Protein AF-A0A2D5UN30-F1 (afdb_monomer_lite)

pLDDT: mean 91.63, std 8.57, range [60.62, 97.81]

Foldseek 3Di:
DWDADPVRDIDDDDQDDQADPVGGDVVSVVVRVVVVVVVVVVCVVVQKDFDDKDKDWDDDDPPPDDIDIDIDTDIDHDD

Secondary structure (DSSP, 8-state):
-EEE-TT--EEE-PPPPSEETTEE-HHHHHHHHHHHHHHHHHHHHTTEEEEEEEEEEEPPPTTTPPPEEEEEEEEEE--

Sequence (79 aa):
MISIDENGKMEEIKMKNFFSIAGINFSNIRANDLKITTKIQELTNEGWVLDDVTSGVFSGNENNSNGIFITRYLFKKEN

Structure (mmCIF, N/CA/C/O backbone):
data_AF-A0A2D5UN30-F1
#
_entry.id   AF-A0A2D5UN30-F1
#
loop_
_atom_site.group_PDB
_atom_site.id
_atom_site.type_symbol
_atom_site.label_atom_id
_atom_site.label_alt_id
_atom_site.label_comp_id
_atom_site.label_asym_id
_atom_site.label_entity_id
_atom_site.label_seq_id
_atom_site.pdbx_PDB_ins_code
_atom_site.Cartn_x
_atom_site.Cartn_y
_atom_site.Cartn_z
_atom_site.occupancy
_atom_site.B_iso_or_equiv
_atom_site.auth_seq_id
_atom_site.auth_comp_id
_atom_site.auth_asym_id
_atom_site.auth_atom_id
_atom_site.pdbx_PDB_model_num
ATOM 1 N N . MET A 1 1 ? 5.106 3.950 1.552 1.00 93.00 1 MET A N 1
ATOM 2 C CA . MET A 1 1 ? 3.700 3.950 1.983 1.00 93.00 1 MET A CA 1
ATOM 3 C C . MET A 1 1 ? 3.576 5.045 3.006 1.00 93.00 1 MET A C 1
ATOM 5 O O . MET A 1 1 ? 4.436 5.127 3.871 1.00 93.00 1 MET A O 1
ATOM 9 N N . ILE A 1 2 ? 2.577 5.899 2.849 1.00 95.69 2 ILE A N 1
ATOM 10 C CA . ILE A 1 2 ? 2.311 7.002 3.766 1.00 95.69 2 ILE A CA 1
ATOM 11 C C . ILE A 1 2 ? 0.921 6.745 4.335 1.00 95.69 2 ILE A C 1
ATOM 13 O O . ILE A 1 2 ? -0.001 6.481 3.563 1.00 95.69 2 ILE A O 1
ATOM 17 N N . SER A 1 3 ? 0.790 6.792 5.655 1.00 95.38 3 SER A N 1
ATOM 18 C CA . SER A 1 3 ? -0.496 6.781 6.354 1.00 95.38 3 SER A CA 1
ATOM 19 C C . SER A 1 3 ? -0.631 8.049 7.182 1.00 95.38 3 SER A C 1
ATOM 21 O O . SER A 1 3 ? 0.364 8.570 7.681 1.00 95.38 3 SER A O 1
ATOM 23 N N . ILE A 1 4 ? -1.856 8.545 7.308 1.00 96.12 4 ILE A N 1
ATOM 24 C CA . I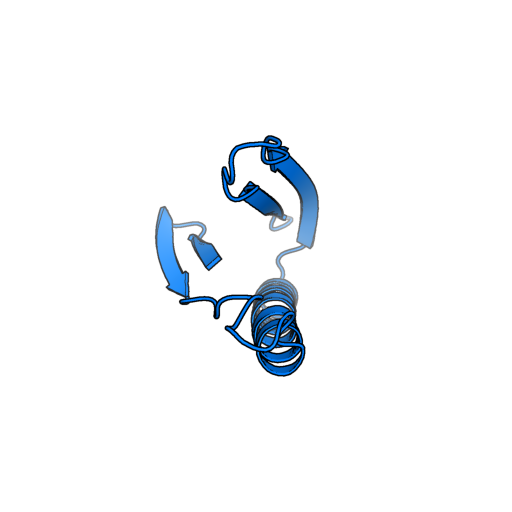LE A 1 4 ? -2.202 9.693 8.145 1.00 96.12 4 ILE A CA 1
ATOM 25 C C . ILE A 1 4 ? -3.356 9.239 9.036 1.00 96.12 4 ILE A C 1
ATOM 27 O O . ILE A 1 4 ? -4.314 8.667 8.517 1.00 96.12 4 ILE A O 1
ATOM 31 N N . ASP A 1 5 ? -3.231 9.426 10.348 1.00 93.44 5 ASP A N 1
ATOM 32 C CA . ASP A 1 5 ? -4.268 9.046 11.314 1.00 93.44 5 ASP A CA 1
ATOM 33 C C . ASP A 1 5 ? -5.342 10.137 11.501 1.00 93.44 5 ASP A C 1
ATOM 35 O O . ASP A 1 5 ? -5.289 11.212 10.898 1.00 93.44 5 ASP A O 1
ATOM 39 N N . GLU A 1 6 ? -6.324 9.860 12.360 1.00 91.62 6 GLU A N 1
ATOM 40 C CA . GLU A 1 6 ? -7.428 10.775 12.690 1.00 91.62 6 GLU A CA 1
ATOM 41 C C . GLU A 1 6 ? -6.984 12.104 13.322 1.00 91.62 6 GLU A C 1
ATOM 43 O O . GLU A 1 6 ? -7.703 13.098 13.233 1.00 91.62 6 GLU A O 1
ATOM 48 N N . ASN A 1 7 ? -5.785 12.148 13.909 1.00 94.62 7 ASN A N 1
ATOM 49 C CA . ASN A 1 7 ? -5.193 13.350 14.496 1.00 94.62 7 ASN A CA 1
ATOM 50 C C . ASN A 1 7 ? -4.309 14.108 13.491 1.00 94.62 7 ASN A C 1
ATOM 52 O O . ASN A 1 7 ? -3.683 15.110 13.843 1.00 94.62 7 ASN A O 1
ATOM 56 N N . GLY A 1 8 ? -4.223 13.634 12.244 1.00 93.94 8 GLY A N 1
ATOM 57 C CA . GLY A 1 8 ? -3.371 14.206 11.207 1.00 93.94 8 GLY A CA 1
ATOM 58 C C . GLY A 1 8 ? -1.892 13.833 11.339 1.00 93.94 8 GLY A C 1
ATOM 59 O O . GLY A 1 8 ? -1.055 14.413 10.642 1.00 93.94 8 GLY A O 1
ATOM 60 N N . LYS A 1 9 ? -1.533 12.875 12.204 1.00 96.38 9 LYS A N 1
ATOM 61 C CA . LYS A 1 9 ? -0.149 12.415 12.335 1.00 96.38 9 LYS A CA 1
ATOM 62 C C . LYS A 1 9 ? 0.209 11.544 11.137 1.00 96.38 9 LYS A C 1
ATOM 64 O O . LYS A 1 9 ? -0.451 10.547 10.851 1.00 96.38 9 LYS A O 1
ATOM 69 N N . MET A 1 10 ? 1.289 11.915 10.455 1.00 96.81 10 MET A N 1
ATOM 70 C CA . MET A 1 10 ? 1.814 11.182 9.308 1.00 96.81 10 MET A CA 1
ATOM 71 C C . MET A 1 10 ? 2.868 10.154 9.730 1.00 96.81 10 MET A C 1
ATOM 73 O O . MET A 1 10 ? 3.761 10.446 10.526 1.00 96.81 10 MET A O 1
ATOM 77 N N . GLU A 1 11 ? 2.788 8.966 9.139 1.00 96.12 11 GLU A N 1
ATOM 78 C CA . GLU A 1 11 ? 3.786 7.908 9.248 1.00 96.12 11 GLU A CA 1
ATOM 79 C C . GLU A 1 11 ? 4.220 7.456 7.851 1.00 96.12 11 GLU A C 1
ATOM 81 O O . GLU A 1 11 ? 3.391 7.231 6.964 1.00 96.12 11 GLU A O 1
ATOM 86 N N . GLU A 1 12 ? 5.532 7.304 7.651 1.00 96.19 12 GLU A N 1
ATOM 87 C CA . GLU A 1 12 ? 6.106 6.816 6.398 1.00 96.19 12 GLU A CA 1
ATOM 88 C C . GLU A 1 12 ? 6.808 5.469 6.600 1.00 96.19 12 GLU A C 1
ATOM 90 O O . GLU A 1 12 ? 7.772 5.338 7.355 1.00 96.19 12 GLU A O 1
ATOM 95 N N . ILE A 1 13 ? 6.369 4.465 5.841 1.00 94.25 13 ILE A N 1
ATOM 96 C CA . ILE A 1 13 ? 7.014 3.155 5.751 1.00 94.25 13 ILE A CA 1
ATOM 97 C C . ILE A 1 13 ? 7.680 3.029 4.381 1.00 94.25 13 ILE A C 1
ATOM 99 O O . ILE A 1 13 ? 7.013 3.009 3.337 1.00 94.25 13 ILE A O 1
ATOM 103 N N . LYS A 1 14 ? 9.011 2.888 4.372 1.00 94.69 14 LYS A N 1
ATOM 104 C CA . LYS A 1 14 ? 9.786 2.703 3.136 1.00 94.69 14 LYS A CA 1
ATOM 105 C C . LYS A 1 14 ? 9.416 1.392 2.437 1.00 94.69 14 LYS A C 1
ATOM 107 O O . LYS A 1 14 ? 9.457 0.306 3.032 1.00 94.69 14 LYS A O 1
ATOM 112 N N . MET A 1 15 ? 9.103 1.510 1.148 1.00 95.25 15 MET A N 1
ATOM 113 C CA . MET A 1 15 ? 8.786 0.394 0.253 1.00 95.25 15 MET A CA 1
ATOM 114 C C . MET A 1 15 ? 10.014 0.041 -0.578 1.00 95.25 15 MET A C 1
ATOM 116 O O . MET A 1 15 ? 10.787 0.917 -0.963 1.00 95.25 15 MET A O 1
ATOM 120 N N . LYS A 1 16 ? 10.215 -1.249 -0.838 1.00 95.31 16 LYS A N 1
ATOM 121 C CA . LYS A 1 16 ? 11.339 -1.724 -1.651 1.00 95.31 16 LYS A CA 1
ATOM 122 C C . LYS A 1 16 ? 11.043 -1.548 -3.143 1.00 95.31 16 LYS A C 1
ATOM 124 O O . LYS A 1 16 ? 9.887 -1.624 -3.547 1.00 95.31 16 LYS A O 1
ATOM 129 N N . ASN A 1 17 ? 12.076 -1.353 -3.959 1.00 90.88 17 ASN A N 1
ATOM 130 C CA . ASN A 1 17 ? 11.923 -1.239 -5.412 1.00 90.88 17 ASN A CA 1
ATOM 131 C C . ASN A 1 17 ? 11.480 -2.585 -6.026 1.00 90.88 17 ASN A C 1
ATOM 133 O O . ASN A 1 17 ? 11.980 -3.637 -5.625 1.00 90.88 17 ASN A O 1
ATOM 137 N N . PHE A 1 18 ? 10.555 -2.560 -6.986 1.00 91.31 18 PHE A N 1
ATOM 138 C CA . PHE A 1 18 ? 10.092 -3.755 -7.700 1.00 91.31 18 PHE A CA 1
ATOM 139 C C . PHE A 1 18 ? 11.068 -4.255 -8.762 1.00 91.31 18 PHE A C 1
ATOM 141 O O . PHE A 1 18 ? 10.978 -5.411 -9.158 1.00 91.31 18 PHE A O 1
ATOM 148 N N . PHE A 1 19 ? 12.009 -3.423 -9.197 1.00 89.00 19 PHE A N 1
ATOM 149 C CA . PHE A 1 19 ? 12.986 -3.753 -10.221 1.00 89.00 19 PHE A CA 1
ATOM 150 C C . PHE A 1 19 ? 14.397 -3.832 -9.643 1.00 89.00 19 PHE A C 1
ATOM 152 O O . PHE A 1 19 ? 14.755 -3.186 -8.656 1.00 89.00 19 PHE A O 1
ATOM 159 N N . SER A 1 20 ? 15.202 -4.659 -10.291 1.00 88.94 20 SER A N 1
ATOM 160 C CA . SER A 1 20 ? 16.632 -4.829 -10.076 1.00 88.94 20 SER A CA 1
ATOM 161 C C . SER A 1 20 ? 17.318 -4.995 -11.432 1.00 88.94 20 SER A C 1
ATOM 163 O O . SER A 1 20 ? 16.648 -5.109 -12.458 1.00 88.94 20 SER A O 1
ATOM 165 N N . ILE A 1 21 ? 18.649 -5.077 -11.443 1.00 87.94 21 ILE A N 1
ATOM 166 C CA . ILE A 1 21 ? 19.418 -5.348 -12.670 1.00 87.94 21 ILE A CA 1
ATOM 167 C C . ILE A 1 21 ? 19.020 -6.700 -13.296 1.00 87.94 21 ILE A C 1
ATOM 169 O O . ILE A 1 21 ? 19.063 -6.852 -14.510 1.00 87.94 21 ILE A O 1
ATOM 173 N N . ALA A 1 22 ? 18.570 -7.664 -12.487 1.00 91.12 22 ALA A N 1
ATOM 174 C CA . ALA A 1 22 ? 18.105 -8.973 -12.950 1.00 91.12 22 ALA A CA 1
ATOM 175 C C . ALA A 1 22 ? 16.632 -8.983 -13.419 1.00 91.12 22 ALA A C 1
ATOM 177 O O . ALA A 1 22 ? 16.103 -10.042 -13.746 1.00 91.12 22 ALA A O 1
ATOM 178 N N . GLY A 1 23 ? 15.951 -7.831 -13.426 1.00 89.62 23 GLY A N 1
ATOM 179 C CA . GLY A 1 23 ? 14.522 -7.719 -13.722 1.00 89.62 23 GLY A CA 1
ATOM 180 C C . GLY A 1 23 ? 13.662 -7.591 -12.462 1.00 89.62 23 GLY A C 1
ATOM 181 O O . GLY A 1 23 ? 14.067 -6.961 -11.478 1.00 89.62 23 GLY A O 1
ATOM 182 N N . ILE A 1 24 ? 12.453 -8.157 -12.499 1.00 92.69 24 ILE A N 1
ATOM 183 C CA . ILE A 1 24 ? 11.447 -8.023 -11.434 1.00 92.69 24 ILE A CA 1
ATOM 184 C C . ILE A 1 24 ? 11.905 -8.737 -10.153 1.00 92.69 24 ILE A C 1
ATOM 186 O O . ILE A 1 24 ? 12.211 -9.927 -10.148 1.00 92.69 24 ILE A O 1
ATOM 190 N N . ASN A 1 25 ? 11.888 -8.018 -9.034 1.00 95.19 25 ASN A N 1
ATOM 191 C CA . ASN A 1 25 ? 12.199 -8.537 -7.711 1.00 95.19 25 ASN A CA 1
ATOM 192 C C . ASN A 1 25 ? 10.916 -8.938 -6.961 1.00 95.19 25 ASN A C 1
ATOM 194 O O . ASN A 1 25 ? 10.343 -8.161 -6.192 1.00 95.19 25 ASN A O 1
ATOM 198 N N . PHE A 1 26 ? 10.484 -10.186 -7.148 1.00 95.88 26 PHE A N 1
ATOM 199 C CA . PHE A 1 26 ? 9.283 -10.730 -6.498 1.00 95.88 26 PHE A CA 1
ATOM 200 C C . PHE A 1 26 ? 9.366 -10.787 -4.967 1.00 95.88 26 PHE A C 1
ATOM 202 O O . PHE A 1 26 ? 8.342 -10.678 -4.295 1.00 95.88 26 PHE A O 1
ATOM 209 N N . SER A 1 27 ? 10.568 -10.905 -4.398 1.00 96.31 27 SER A N 1
ATOM 210 C CA . SER A 1 27 ? 10.757 -10.852 -2.942 1.00 96.31 27 SER A CA 1
ATOM 211 C C . SER A 1 27 ? 10.403 -9.469 -2.389 1.00 96.31 27 SER A C 1
ATOM 213 O O . SER A 1 27 ? 9.687 -9.353 -1.393 1.00 96.31 27 SER A O 1
ATOM 215 N N . ASN A 1 28 ? 10.825 -8.406 -3.078 1.00 96.44 28 ASN A N 1
ATOM 216 C CA . ASN A 1 28 ? 10.459 -7.037 -2.723 1.00 96.44 28 ASN A CA 1
ATOM 217 C C . ASN A 1 28 ? 8.959 -6.788 -2.883 1.00 96.44 28 ASN A C 1
ATOM 219 O O . ASN A 1 28 ? 8.369 -6.158 -2.008 1.00 96.44 28 ASN A O 1
ATOM 223 N N . ILE A 1 29 ? 8.348 -7.312 -3.950 1.00 95.50 29 ILE A N 1
ATOM 224 C CA . ILE A 1 29 ? 6.895 -7.237 -4.156 1.00 95.50 29 ILE A CA 1
ATOM 225 C C . ILE A 1 29 ? 6.164 -7.892 -2.981 1.00 95.50 29 ILE A C 1
ATOM 227 O O . ILE A 1 29 ? 5.371 -7.226 -2.324 1.00 95.50 29 ILE A O 1
ATOM 231 N N . ARG A 1 30 ? 6.497 -9.143 -2.641 1.00 97.19 30 ARG A N 1
ATOM 232 C CA . ARG A 1 30 ? 5.878 -9.869 -1.520 1.00 97.19 30 ARG A CA 1
ATOM 233 C C . ARG A 1 30 ? 6.066 -9.151 -0.182 1.00 97.19 30 ARG A C 1
ATOM 235 O O . ARG A 1 30 ? 5.138 -9.070 0.612 1.00 97.19 30 ARG A O 1
ATOM 242 N N . ALA A 1 31 ? 7.263 -8.626 0.080 1.00 97.19 31 ALA A N 1
ATOM 243 C CA . ALA A 1 31 ? 7.540 -7.898 1.317 1.00 97.19 31 ALA A CA 1
ATOM 244 C C . ALA A 1 31 ? 6.749 -6.583 1.413 1.00 97.19 31 ALA A C 1
ATOM 246 O O . ALA A 1 31 ? 6.338 -6.187 2.501 1.00 97.19 31 ALA A O 1
ATOM 247 N N . ASN A 1 32 ? 6.554 -5.894 0.289 1.00 96.50 32 ASN A N 1
ATOM 248 C CA . ASN A 1 32 ? 5.743 -4.685 0.216 1.00 96.50 32 ASN A CA 1
ATOM 249 C C . ASN A 1 32 ? 4.246 -4.996 0.382 1.00 96.50 32 ASN A C 1
ATOM 251 O O . ASN A 1 32 ? 3.573 -4.304 1.138 1.00 96.50 32 ASN A O 1
ATOM 255 N N . ASP A 1 33 ? 3.753 -6.042 -0.279 1.00 96.94 33 ASP A N 1
ATOM 256 C CA . ASP A 1 33 ? 2.369 -6.517 -0.179 1.00 96.94 33 ASP A CA 1
ATOM 257 C C . ASP A 1 33 ? 1.998 -6.910 1.258 1.00 96.94 33 ASP A C 1
ATOM 259 O O . ASP A 1 33 ? 0.983 -6.459 1.793 1.00 96.94 33 ASP A O 1
ATOM 263 N N . LEU A 1 34 ? 2.894 -7.635 1.939 1.00 97.44 34 LEU A N 1
ATOM 264 C CA . LEU A 1 34 ? 2.730 -7.972 3.350 1.00 97.44 34 LEU A CA 1
ATOM 265 C C . LEU A 1 34 ? 2.599 -6.715 4.220 1.00 97.44 34 LEU A C 1
ATOM 267 O O . LEU A 1 34 ? 1.691 -6.642 5.034 1.00 97.44 34 LEU A O 1
ATOM 271 N N . LYS A 1 35 ? 3.455 -5.700 4.027 1.00 97.06 35 LYS A N 1
ATOM 272 C CA . LYS A 1 35 ? 3.382 -4.442 4.797 1.00 97.06 35 LYS A CA 1
ATOM 273 C C . LYS A 1 35 ? 2.051 -3.714 4.613 1.00 97.06 35 LYS A C 1
ATOM 275 O O . LYS A 1 35 ? 1.517 -3.187 5.584 1.00 97.06 35 LYS A O 1
ATOM 280 N N . ILE A 1 36 ? 1.541 -3.658 3.382 1.00 96.81 36 ILE A N 1
ATOM 281 C CA . ILE A 1 36 ? 0.256 -3.013 3.082 1.00 96.81 36 ILE A CA 1
ATOM 282 C C . ILE A 1 36 ? -0.872 -3.788 3.767 1.00 96.81 36 ILE A C 1
ATOM 284 O O . ILE A 1 36 ? -1.658 -3.200 4.504 1.00 96.81 36 ILE A O 1
ATOM 288 N N . THR A 1 37 ? -0.902 -5.109 3.584 1.00 97.19 37 THR A N 1
ATOM 289 C CA . THR A 1 37 ? -1.926 -5.983 4.167 1.00 97.19 37 THR A CA 1
ATOM 290 C C . THR A 1 37 ? -1.911 -5.937 5.694 1.00 97.19 37 THR A C 1
ATOM 292 O O . THR A 1 37 ? -2.968 -5.827 6.306 1.00 97.19 37 THR A O 1
ATOM 295 N N . THR A 1 38 ? -0.731 -5.943 6.322 1.00 97.31 38 THR A N 1
ATOM 296 C CA . THR A 1 38 ? -0.602 -5.792 7.777 1.00 97.31 38 THR A CA 1
ATOM 297 C C . THR A 1 38 ? -1.169 -4.458 8.250 1.00 97.31 38 THR A C 1
ATOM 299 O O . THR A 1 38 ? -1.930 -4.451 9.210 1.00 97.31 38 THR A O 1
ATOM 302 N N . LYS A 1 39 ? -0.889 -3.343 7.559 1.00 96.81 39 LYS A N 1
ATOM 303 C CA . LYS A 1 39 ? -1.445 -2.039 7.952 1.00 96.81 39 LYS A CA 1
ATOM 304 C C . LYS A 1 39 ? -2.966 -1.985 7.804 1.00 96.81 39 LYS A C 1
ATOM 306 O O . LYS A 1 39 ? -3.643 -1.436 8.665 1.00 96.81 39 LYS A O 1
ATOM 311 N N . ILE A 1 40 ? -3.507 -2.568 6.733 1.00 97.25 40 ILE A N 1
ATOM 312 C CA . ILE A 1 40 ? -4.958 -2.714 6.554 1.00 97.25 40 ILE A CA 1
ATOM 313 C C . ILE A 1 40 ? -5.540 -3.520 7.721 1.00 97.25 40 ILE A C 1
ATOM 315 O O . ILE A 1 40 ? -6.514 -3.088 8.329 1.00 97.25 40 ILE A O 1
ATOM 319 N N . GLN A 1 41 ? -4.913 -4.644 8.075 1.00 97.38 41 GLN A N 1
ATOM 320 C CA . GLN A 1 41 ? -5.355 -5.491 9.178 1.00 97.38 41 GLN A CA 1
ATOM 321 C C . GLN A 1 41 ? -5.322 -4.755 10.529 1.00 97.38 41 GLN A C 1
ATOM 323 O O . GLN A 1 41 ? -6.285 -4.847 11.288 1.00 97.38 41 GLN A O 1
ATOM 328 N N . GLU A 1 42 ? -4.255 -4.004 10.820 1.00 96.38 42 GLU A N 1
ATOM 329 C CA . GLU A 1 42 ? -4.151 -3.145 12.011 1.00 96.38 42 GLU A CA 1
ATOM 330 C C . GLU A 1 42 ? -5.335 -2.175 12.097 1.00 96.38 42 GLU A C 1
ATOM 332 O O . GLU A 1 42 ? -6.065 -2.191 13.085 1.00 96.38 42 GLU A O 1
ATOM 337 N N . LEU A 1 43 ? -5.593 -1.418 11.024 1.00 95.81 43 LEU A N 1
ATOM 338 C CA . LEU A 1 43 ? -6.706 -0.467 10.970 1.00 95.81 43 LEU A CA 1
ATOM 339 C C . LEU A 1 43 ? -8.059 -1.167 11.167 1.00 95.81 43 LEU A C 1
ATOM 341 O O . LEU A 1 43 ? -8.883 -0.700 11.952 1.00 95.81 43 LEU A O 1
ATOM 345 N N . THR A 1 44 ? -8.280 -2.321 10.527 1.00 95.94 44 THR A N 1
ATOM 346 C CA . THR A 1 44 ? -9.527 -3.082 10.716 1.00 95.94 44 THR A CA 1
ATOM 347 C C . THR A 1 44 ? -9.704 -3.591 12.147 1.00 95.94 44 THR A C 1
ATOM 349 O O . THR A 1 44 ? -10.812 -3.546 12.676 1.00 95.94 44 THR A O 1
ATOM 352 N N . ASN A 1 45 ? -8.623 -4.010 12.813 1.00 96.56 45 ASN A N 1
ATOM 353 C CA . ASN A 1 45 ? -8.665 -4.445 14.212 1.00 96.56 45 ASN A CA 1
ATOM 354 C C . ASN A 1 45 ? -8.930 -3.278 15.179 1.00 96.56 45 ASN A C 1
ATOM 356 O O . ASN A 1 45 ? -9.514 -3.478 16.241 1.00 96.56 45 ASN A O 1
ATOM 360 N N . GLU A 1 46 ? -8.526 -2.062 14.811 1.00 94.69 46 GLU A N 1
ATOM 361 C CA . GLU A 1 46 ? -8.820 -0.817 15.534 1.00 94.69 46 GLU A CA 1
ATOM 362 C C . GLU A 1 46 ? -10.253 -0.290 15.290 1.00 94.69 46 GLU A C 1
ATOM 364 O O . GLU A 1 46 ? -10.649 0.745 15.843 1.00 94.69 46 GLU A O 1
ATOM 369 N N . GLY A 1 47 ? -11.043 -1.002 14.478 1.00 95.31 47 GLY A N 1
ATOM 370 C CA . GLY A 1 47 ? -12.435 -0.680 14.167 1.00 95.31 47 GLY A CA 1
ATOM 371 C C . GLY A 1 47 ? -12.622 0.253 12.970 1.00 95.31 47 GLY A C 1
ATOM 372 O O . GLY A 1 47 ? -13.721 0.765 12.771 1.00 95.31 47 GLY A O 1
ATOM 373 N N . TRP A 1 48 ? -11.579 0.498 12.175 1.00 97.00 48 TRP A N 1
ATOM 374 C CA . TRP A 1 48 ? -11.714 1.230 10.918 1.00 97.00 48 TRP A CA 1
ATOM 375 C C . TRP A 1 48 ? -12.245 0.326 9.808 1.00 97.00 48 TRP A C 1
ATOM 377 O O . TRP A 1 48 ? -11.805 -0.809 9.635 1.00 97.00 48 TRP A O 1
ATOM 387 N N . VAL A 1 49 ? -13.143 0.860 8.992 1.00 96.88 49 VAL A N 1
ATOM 388 C CA . VAL A 1 49 ? -13.702 0.193 7.818 1.00 96.88 49 VAL A CA 1
ATOM 389 C C . VAL A 1 49 ? -13.047 0.772 6.569 1.00 96.88 49 VAL A C 1
ATOM 391 O O . VAL A 1 49 ? -12.916 1.989 6.437 1.00 96.88 49 VAL A O 1
ATOM 394 N N . LEU A 1 50 ? -12.606 -0.096 5.658 1.00 96.75 50 LEU A N 1
ATOM 395 C CA . LEU A 1 50 ? -12.130 0.326 4.343 1.00 96.75 50 LEU A CA 1
ATOM 396 C C . LEU A 1 50 ? -13.325 0.846 3.534 1.00 96.75 50 LEU A C 1
ATOM 398 O O . LEU A 1 50 ? -14.223 0.075 3.206 1.00 96.75 50 LEU A O 1
ATOM 402 N N . ASP A 1 51 ? -13.324 2.141 3.243 1.00 97.31 51 ASP A N 1
ATOM 403 C CA . ASP A 1 51 ? -14.435 2.862 2.614 1.00 97.31 51 ASP A CA 1
ATOM 404 C C . ASP A 1 51 ? -14.252 2.959 1.094 1.00 97.31 51 ASP A C 1
ATOM 406 O O . ASP A 1 51 ? -15.175 2.681 0.334 1.00 97.31 51 ASP A O 1
ATOM 410 N N . ASP A 1 52 ? -13.035 3.285 0.644 1.00 97.81 52 ASP A N 1
ATOM 411 C CA . ASP A 1 52 ? -12.719 3.407 -0.781 1.00 97.81 52 ASP A CA 1
ATOM 412 C C . ASP A 1 52 ? -11.280 2.981 -1.111 1.00 97.81 52 ASP A C 1
ATOM 414 O O . ASP A 1 52 ? -10.351 3.119 -0.304 1.00 97.81 52 ASP A O 1
ATOM 418 N N . VAL A 1 53 ? -11.091 2.488 -2.337 1.00 97.69 53 VAL A N 1
ATOM 419 C CA . VAL A 1 53 ? -9.780 2.181 -2.915 1.00 97.69 53 VAL A CA 1
ATOM 420 C C . VAL A 1 53 ? -9.674 2.837 -4.281 1.00 97.69 53 VAL A C 1
ATOM 422 O O . VAL A 1 53 ? -10.283 2.399 -5.253 1.00 97.69 53 VAL A O 1
ATOM 425 N N . THR A 1 54 ? -8.813 3.846 -4.374 1.00 97.44 54 THR A N 1
ATOM 426 C CA . THR A 1 54 ? -8.558 4.563 -5.623 1.00 97.44 54 THR A CA 1
ATOM 427 C C . THR A 1 54 ? -7.126 4.315 -6.090 1.00 97.44 54 THR A C 1
ATOM 429 O O . THR A 1 54 ? -6.169 4.565 -5.353 1.00 97.44 54 THR A O 1
ATOM 432 N N . SER A 1 55 ? -6.956 3.892 -7.342 1.00 95.75 55 SER A N 1
ATOM 433 C CA . SER A 1 55 ? -5.642 3.738 -7.975 1.00 95.75 55 SER A CA 1
ATOM 434 C C . SER A 1 55 ? -5.402 4.793 -9.051 1.00 95.75 55 SER A C 1
ATOM 436 O O . SER A 1 55 ? -6.287 5.123 -9.835 1.00 95.75 55 SER A O 1
ATOM 438 N N . GLY A 1 56 ? -4.174 5.304 -9.099 1.00 93.19 56 GLY A N 1
ATOM 439 C CA . GLY A 1 56 ? -3.674 6.197 -10.134 1.00 93.19 56 GLY A CA 1
ATOM 440 C C . GLY A 1 56 ? -2.464 5.580 -10.823 1.00 93.19 56 GLY A C 1
ATOM 441 O O . GLY A 1 56 ? -1.558 5.061 -10.164 1.00 93.19 56 GLY A O 1
ATOM 442 N N . VAL A 1 57 ? -2.448 5.645 -12.152 1.00 89.56 57 VAL A N 1
ATOM 443 C CA . VAL A 1 57 ? -1.339 5.158 -12.974 1.00 89.56 57 VAL A CA 1
ATOM 444 C C . VAL A 1 57 ? -0.888 6.265 -13.907 1.00 89.56 57 VAL A C 1
ATOM 446 O O . VAL A 1 57 ? -1.692 6.867 -14.613 1.00 89.56 57 VAL A O 1
ATOM 449 N N . PHE A 1 58 ? 0.418 6.494 -13.932 1.00 87.06 58 PHE A N 1
ATOM 450 C CA . PHE A 1 58 ? 1.088 7.230 -14.987 1.00 87.06 58 PHE A CA 1
ATOM 451 C C . PHE A 1 58 ? 1.976 6.243 -15.739 1.00 87.06 58 PHE A C 1
ATOM 453 O O . PHE A 1 58 ? 2.996 5.791 -15.211 1.00 87.06 58 PHE A O 1
ATOM 460 N N . SER A 1 59 ? 1.556 5.864 -16.947 1.00 77.94 59 SER A N 1
ATOM 461 C CA . SER A 1 59 ? 2.351 5.006 -17.819 1.00 77.94 59 SER A CA 1
ATOM 462 C C . SER A 1 59 ? 3.608 5.755 -18.249 1.00 77.94 59 SER A C 1
ATOM 464 O O . SER A 1 59 ? 3.526 6.872 -18.760 1.00 77.94 59 SER A O 1
ATOM 466 N N . GLY A 1 60 ? 4.764 5.128 -18.048 1.00 75.25 60 GLY A N 1
ATOM 467 C CA . GLY A 1 60 ? 6.017 5.597 -18.628 1.00 75.25 60 GLY A CA 1
ATOM 468 C C . GLY A 1 60 ? 5.945 5.685 -20.156 1.00 75.25 60 GLY A C 1
ATOM 469 O O . GLY A 1 60 ? 5.078 5.070 -20.777 1.00 75.25 60 GLY A O 1
ATOM 470 N N . ASN A 1 61 ? 6.846 6.448 -20.771 1.00 77.12 61 ASN A N 1
ATOM 471 C CA . ASN A 1 61 ? 6.970 6.560 -22.224 1.00 77.12 61 ASN A CA 1
ATOM 472 C C . ASN A 1 61 ? 8.132 5.710 -22.764 1.00 77.12 61 ASN A C 1
ATOM 474 O O . ASN A 1 61 ? 8.969 5.219 -22.007 1.00 77.12 61 ASN A O 1
ATOM 478 N N . GLU A 1 62 ? 8.204 5.580 -24.093 1.00 69.94 62 GLU A N 1
ATOM 479 C CA . GLU A 1 62 ? 9.248 4.820 -24.807 1.00 69.94 62 GLU A CA 1
ATOM 480 C C . GLU A 1 62 ? 10.682 5.303 -24.505 1.00 69.94 62 GLU A C 1
ATOM 482 O O . GLU A 1 62 ? 11.642 4.565 -24.707 1.00 69.94 62 GLU A O 1
ATOM 487 N N . ASN A 1 63 ? 10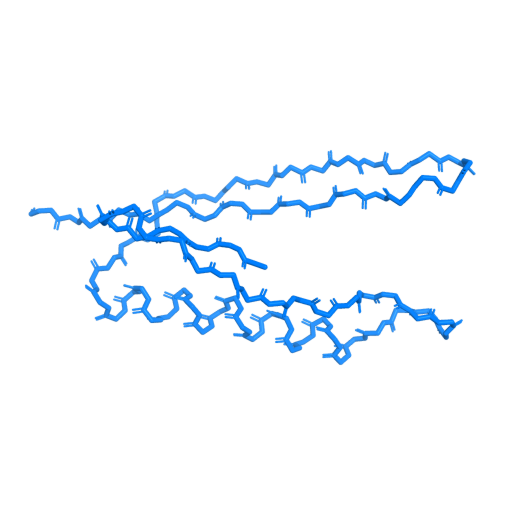.835 6.508 -23.948 1.00 70.56 63 ASN A N 1
ATOM 488 C CA . ASN A 1 63 ? 12.117 7.138 -23.635 1.00 70.56 63 ASN A CA 1
ATOM 489 C C . ASN A 1 63 ? 12.540 6.961 -22.163 1.00 70.56 63 ASN A C 1
ATOM 491 O O . ASN A 1 63 ? 13.155 7.858 -21.586 1.00 70.56 63 ASN A O 1
ATOM 495 N N . ASN A 1 64 ? 12.250 5.807 -21.551 1.00 60.62 64 ASN A N 1
ATOM 496 C CA . ASN A 1 64 ? 12.677 5.450 -20.187 1.00 60.62 64 ASN A CA 1
ATOM 497 C C . ASN A 1 64 ? 12.127 6.346 -19.059 1.00 60.62 64 ASN A C 1
ATOM 499 O O . ASN A 1 64 ? 12.773 6.482 -18.014 1.00 60.62 64 ASN A O 1
ATOM 503 N N . SER A 1 65 ? 10.932 6.936 -19.191 1.00 69.75 65 SER A N 1
ATOM 504 C CA . SER A 1 65 ? 10.284 7.471 -17.988 1.00 69.75 65 SER A CA 1
ATOM 505 C C . SER A 1 65 ? 9.733 6.311 -17.149 1.00 69.75 65 SER A C 1
ATOM 507 O O . SER A 1 65 ? 8.954 5.488 -17.623 1.00 69.75 65 SER A O 1
ATOM 509 N N . ASN A 1 66 ? 10.172 6.202 -15.892 1.00 74.00 66 ASN A N 1
ATOM 510 C CA . ASN A 1 66 ? 9.614 5.219 -14.965 1.00 74.00 66 ASN A CA 1
ATOM 511 C C . ASN A 1 66 ? 8.127 5.529 -14.757 1.00 74.00 66 ASN A C 1
ATOM 513 O O . ASN A 1 66 ? 7.773 6.655 -14.406 1.00 74.00 66 ASN A O 1
ATOM 517 N N . GLY A 1 67 ? 7.263 4.533 -14.958 1.00 79.44 67 GLY A N 1
ATOM 518 C CA . GLY A 1 67 ? 5.848 4.670 -14.633 1.00 79.44 67 GLY A CA 1
ATOM 519 C C . GLY A 1 67 ? 5.641 4.870 -13.131 1.00 79.44 67 GLY A C 1
ATOM 520 O O . GLY A 1 67 ? 6.385 4.322 -12.314 1.00 79.44 67 GLY A O 1
ATOM 521 N N . ILE A 1 68 ? 4.624 5.645 -12.761 1.00 83.56 68 ILE A N 1
ATOM 522 C CA . ILE A 1 68 ? 4.227 5.841 -11.363 1.00 83.56 68 ILE A CA 1
ATOM 523 C C . ILE A 1 68 ? 2.917 5.103 -11.134 1.00 83.56 68 ILE A C 1
ATOM 525 O O . ILE A 1 68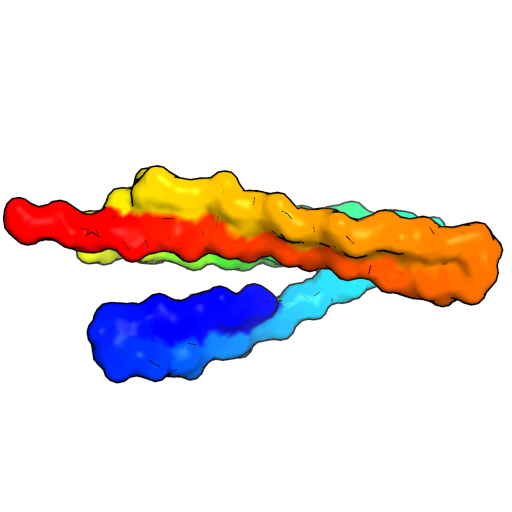 ? 1.953 5.282 -11.875 1.00 83.56 68 ILE A O 1
ATOM 529 N N . PHE A 1 69 ? 2.885 4.304 -10.074 1.00 87.19 69 PHE A N 1
ATOM 530 C CA . PHE A 1 69 ? 1.690 3.619 -9.603 1.00 87.19 69 PHE A CA 1
ATOM 531 C C . PHE A 1 69 ? 1.435 4.050 -8.164 1.00 87.19 69 PHE A C 1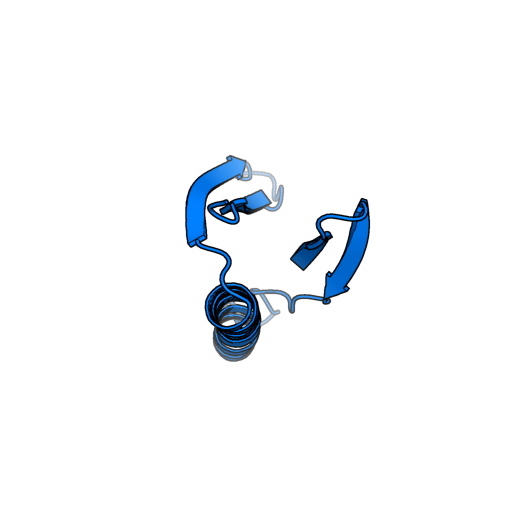
ATOM 533 O O . PHE A 1 69 ? 2.327 3.959 -7.316 1.00 87.19 69 PHE A O 1
ATOM 540 N N . ILE A 1 70 ? 0.224 4.522 -7.889 1.00 92.19 70 ILE A N 1
ATOM 541 C CA . ILE A 1 70 ? -0.230 4.861 -6.544 1.00 92.19 70 ILE A CA 1
ATOM 542 C C . ILE A 1 70 ? -1.583 4.205 -6.293 1.00 92.19 70 ILE A C 1
ATOM 544 O O . ILE A 1 70 ? -2.461 4.230 -7.149 1.00 92.19 70 ILE A O 1
ATOM 548 N N . THR A 1 71 ? -1.759 3.653 -5.099 1.00 95.81 71 THR A N 1
ATOM 549 C CA . THR A 1 71 ? -3.064 3.228 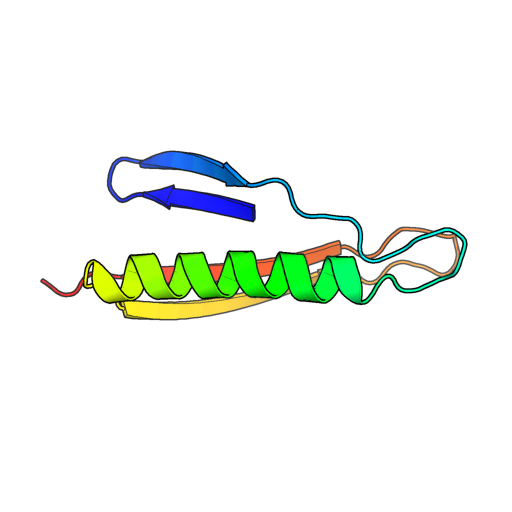-4.592 1.00 95.81 71 THR A CA 1
ATOM 550 C C . THR A 1 71 ? -3.303 3.949 -3.278 1.00 95.81 71 THR A C 1
ATOM 552 O O . THR A 1 71 ? -2.422 3.982 -2.415 1.00 95.81 71 THR A O 1
ATOM 555 N N . ARG A 1 72 ? -4.479 4.552 -3.143 1.00 96.81 72 ARG A N 1
ATOM 556 C CA . ARG A 1 72 ? -4.963 5.192 -1.927 1.00 96.81 72 ARG A CA 1
ATOM 557 C C . ARG A 1 72 ? -6.064 4.321 -1.343 1.00 96.81 72 ARG A C 1
ATOM 559 O O . ARG A 1 72 ? -7.019 3.999 -2.040 1.00 96.81 72 ARG A O 1
ATOM 566 N N . TYR A 1 73 ? -5.912 3.991 -0.070 1.00 97.69 73 TYR A N 1
ATOM 567 C CA . TYR A 1 73 ? -6.920 3.310 0.729 1.00 97.69 73 TYR A CA 1
ATOM 568 C C . TYR A 1 73 ? -7.508 4.350 1.676 1.00 97.69 73 TYR A C 1
ATOM 570 O O . TYR A 1 73 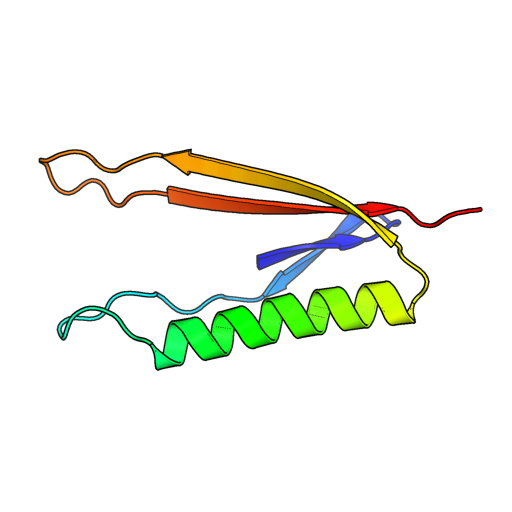? -6.766 4.942 2.463 1.00 97.69 73 TYR A O 1
ATOM 578 N N . LEU A 1 74 ? -8.802 4.619 1.554 1.00 97.25 74 LEU A N 1
ATOM 579 C CA . LEU A 1 74 ? -9.524 5.499 2.460 1.00 97.25 74 LEU A CA 1
ATOM 580 C C . LEU A 1 74 ? -10.231 4.642 3.502 1.00 97.25 74 LEU A C 1
ATOM 582 O O . LEU A 1 74 ? -10.983 3.735 3.157 1.00 97.25 74 LEU A O 1
ATOM 586 N N . PHE A 1 75 ? -9.983 4.942 4.769 1.00 97.62 75 PHE A N 1
ATOM 587 C CA . PHE A 1 75 ? -10.642 4.288 5.888 1.00 97.62 75 PHE A CA 1
ATOM 588 C C . PHE A 1 75 ? -11.566 5.269 6.595 1.00 97.62 75 PHE A C 1
ATOM 590 O O . PHE A 1 75 ? -11.253 6.454 6.720 1.00 97.62 75 PHE A O 1
ATOM 597 N N . LYS A 1 76 ? -12.681 4.747 7.093 1.00 95.75 76 LYS A N 1
ATOM 598 C CA . LYS A 1 76 ? -13.663 5.475 7.886 1.00 95.75 76 LYS A CA 1
ATOM 599 C C . LYS A 1 76 ? -13.977 4.681 9.144 1.00 95.75 76 LYS A C 1
ATOM 601 O O . LYS A 1 76 ? -14.136 3.466 9.094 1.00 95.75 76 LYS A O 1
ATOM 606 N N . LYS A 1 77 ? -14.080 5.368 10.275 1.00 92.06 77 LYS A N 1
ATOM 607 C CA . LYS A 1 77 ? -14.613 4.789 11.505 1.00 92.06 77 LYS A CA 1
ATOM 608 C C . LYS A 1 77 ? -16.104 5.095 11.551 1.00 92.06 77 LYS A C 1
ATOM 610 O O . LYS A 1 77 ? -16.495 6.249 11.363 1.00 92.06 77 LYS A O 1
ATOM 615 N N . GLU A 1 78 ? -16.934 4.070 11.696 1.00 80.12 78 GLU A N 1
ATOM 616 C CA . GLU A 1 78 ? -18.356 4.294 11.947 1.00 80.12 78 GLU A CA 1
ATOM 617 C C . GLU A 1 78 ? -18.533 4.767 13.396 1.00 80.12 78 GLU A C 1
ATOM 619 O O . GLU A 1 78 ? -17.866 4.258 14.299 1.00 80.12 78 GLU A O 1
ATOM 624 N N . ASN A 1 79 ? -19.371 5.790 13.580 1.00 62.03 79 ASN A N 1
ATOM 625 C CA . ASN A 1 79 ? -19.758 6.313 14.892 1.00 62.03 79 ASN A CA 1
ATOM 626 C C . ASN A 1 79 ? -20.932 5.518 15.458 1.00 62.03 79 ASN A C 1
ATOM 628 O O . ASN A 1 79 ? -21.848 5.213 14.660 1.00 62.03 79 ASN A O 1
#

Radius of gyration: 15.25 Å; chains: 1; bounding box: 39×25×40 Å